Protein AF-A0A480BXB9-F1 (afdb_monomer)

Secondary structure (DSSP, 8-state):
-EEETTTEEEEEEEEEETTEEEEEEEEEE-STTHHHHHHHHHHHHHHHHHHH-------

Nearest PDB structures (foldseek):
  4uce-assembly1_A  TM=4.258E-01  e=4.848E-01  Human respiratory syncytial virus A2
  4ucb-assembly2_A  TM=4.211E-01  e=1.114E+00  Human respiratory syncytial virus A2
  4uca-assembly2_B  TM=4.238E-01  e=1.280E+00  Human respiratory syncytial virus A2
  4uc6-assembly2_B  TM=4.159E-01  e=1.576E+00  Human respiratory syncytial virus A2
  4uc8-assembly2_A  TM=4.281E-01  e=1.576E+00  Human respiratory syncytial virus A2

pLDDT: mean 85.65, std 13.59, range [44.44, 96.38]

Sequence (59 aa):
TGYLSEAGRCLVMQANVTGVPVVMVLMNSWGTLTRVGDANRVRKWMEAQARGGQVTASR

Foldseek 3Di:
DDADPVWGDWDWDWDQQPNDIDIDTDIRDDDDCRNVVVVVVVSVVSNVCVVVDPPPPDD

Radius of gyration: 13.81 Å; Cα contacts (8 Å, |Δi|>4): 66; chains: 1; bounding box: 35×18×35 Å

Structure (mmCIF, N/CA/C/O backbone):
data_AF-A0A480BXB9-F1
#
_entry.id   AF-A0A480BXB9-F1
#
loop_
_atom_site.group_PDB
_atom_site.id
_atom_site.type_symbol
_atom_site.label_atom_id
_atom_site.label_alt_id
_atom_site.label_comp_id
_atom_site.label_asym_id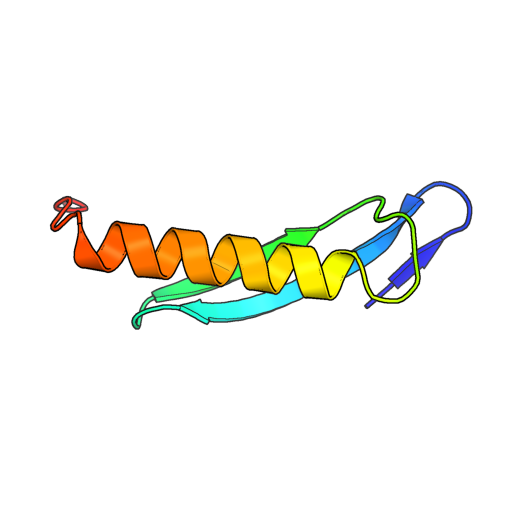
_atom_site.label_entity_id
_atom_site.label_seq_id
_atom_site.pdbx_PDB_ins_code
_atom_site.Cartn_x
_atom_site.Cartn_y
_atom_site.Cartn_z
_atom_site.occupancy
_atom_site.B_iso_or_equiv
_atom_site.auth_seq_id
_atom_site.auth_comp_id
_atom_site.auth_asym_id
_atom_site.auth_atom_id
_atom_site.pdbx_PDB_model_num
ATOM 1 N N . THR A 1 1 ? 3.853 -9.549 -6.235 1.00 83.81 1 THR A N 1
ATOM 2 C CA . THR A 1 1 ? 3.932 -8.287 -7.013 1.00 83.81 1 THR A CA 1
ATOM 3 C C . THR A 1 1 ? 4.137 -8.638 -8.470 1.00 83.81 1 THR A C 1
ATOM 5 O O . THR A 1 1 ? 4.692 -9.695 -8.733 1.00 83.81 1 THR A O 1
ATOM 8 N N . GLY A 1 2 ? 3.678 -7.802 -9.401 1.00 86.56 2 GLY A N 1
ATOM 9 C CA . GLY A 1 2 ? 3.801 -8.057 -10.840 1.00 86.56 2 GLY A CA 1
ATOM 10 C C . GLY A 1 2 ? 4.318 -6.839 -11.599 1.00 86.56 2 GLY A C 1
ATOM 11 O O . GLY A 1 2 ? 4.214 -5.709 -11.116 1.00 86.56 2 GLY A O 1
ATOM 12 N N . TYR A 1 3 ? 4.886 -7.073 -12.775 1.00 87.06 3 TYR A N 1
ATOM 13 C CA . TYR A 1 3 ? 5.243 -6.036 -13.734 1.00 87.06 3 TYR A CA 1
ATOM 14 C C . TYR A 1 3 ? 4.947 -6.544 -15.141 1.00 87.06 3 TYR A C 1
ATOM 16 O O . TYR A 1 3 ? 5.346 -7.657 -15.474 1.00 87.06 3 TYR A O 1
ATOM 24 N N . LEU A 1 4 ? 4.264 -5.724 -15.934 1.00 77.44 4 LEU A N 1
ATOM 25 C CA . LEU A 1 4 ? 4.079 -5.915 -17.369 1.00 77.44 4 LEU A CA 1
ATOM 26 C C . LEU A 1 4 ? 4.335 -4.576 -18.055 1.00 77.44 4 LEU A C 1
ATOM 28 O O . LEU A 1 4 ? 4.018 -3.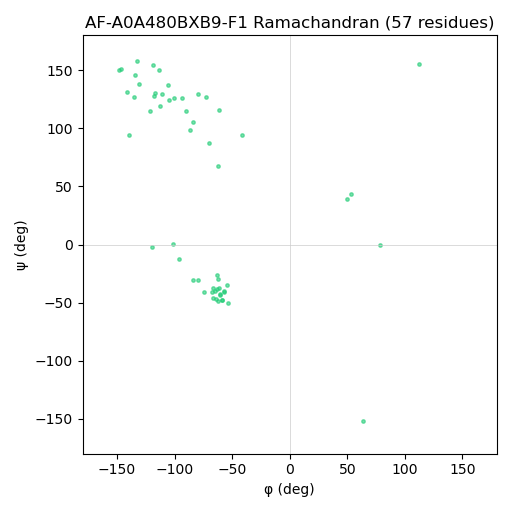529 -17.489 1.00 77.44 4 LEU A O 1
ATOM 32 N N . SER A 1 5 ? 4.896 -4.609 -19.259 1.00 80.56 5 SER A N 1
ATOM 33 C CA . SER A 1 5 ? 5.259 -3.402 -20.009 1.00 80.56 5 SER A CA 1
ATOM 34 C C . SER A 1 5 ? 4.054 -2.480 -20.227 1.00 80.56 5 SER A C 1
ATOM 36 O O . SER A 1 5 ? 4.163 -1.272 -20.051 1.00 80.56 5 SER A O 1
ATOM 38 N N . GLU A 1 6 ? 2.893 -3.058 -20.532 1.00 80.88 6 GLU A N 1
ATOM 39 C CA . GLU A 1 6 ? 1.645 -2.353 -20.832 1.00 80.88 6 GLU A CA 1
ATOM 40 C C . GLU A 1 6 ? 0.863 -1.963 -19.569 1.00 80.88 6 GLU A C 1
ATOM 42 O O . GLU A 1 6 ? 0.161 -0.955 -19.560 1.00 80.88 6 GLU A O 1
ATOM 47 N N . ALA A 1 7 ? 0.971 -2.753 -18.494 1.00 77.25 7 ALA A N 1
ATOM 48 C CA . ALA A 1 7 ? 0.189 -2.563 -17.266 1.00 77.25 7 ALA A CA 1
ATOM 49 C C . ALA A 1 7 ? 0.972 -1.883 -16.129 1.00 77.25 7 ALA A C 1
ATOM 51 O O . ALA A 1 7 ? 0.440 -1.712 -15.030 1.00 77.25 7 ALA A O 1
ATOM 52 N N . GLY A 1 8 ? 2.240 -1.537 -16.358 1.00 86.38 8 GLY A N 1
ATOM 53 C CA . GLY A 1 8 ? 3.131 -0.987 -15.346 1.00 86.38 8 GLY A CA 1
ATOM 54 C C . GLY A 1 8 ? 3.400 -1.966 -14.198 1.00 86.38 8 GLY A C 1
ATOM 55 O O . GLY A 1 8 ? 3.407 -3.190 -14.359 1.00 86.38 8 GLY A O 1
ATOM 56 N N . ARG A 1 9 ? 3.677 -1.433 -13.000 1.00 88.94 9 ARG A N 1
ATOM 57 C CA . ARG A 1 9 ? 3.915 -2.253 -11.800 1.00 88.94 9 ARG A CA 1
ATOM 58 C C . ARG A 1 9 ? 2.622 -2.437 -11.014 1.00 88.94 9 ARG A C 1
ATOM 60 O O . ARG A 1 9 ? 2.021 -1.459 -10.579 1.00 88.94 9 ARG A O 1
ATOM 67 N N . CYS A 1 10 ? 2.272 -3.689 -10.743 1.00 92.44 10 CYS A N 1
ATOM 68 C CA . CYS A 1 10 ? 1.048 -4.075 -10.049 1.00 92.44 10 CYS A CA 1
ATOM 69 C C . CYS A 1 10 ? 1.341 -4.709 -8.679 1.00 92.44 10 CYS A C 1
ATOM 71 O O . CYS A 1 10 ? 2.374 -5.360 -8.455 1.00 92.44 10 CYS A O 1
ATOM 73 N N . LEU A 1 11 ? 0.408 -4.540 -7.746 1.00 93.38 11 LEU A N 1
ATOM 74 C CA . LEU A 1 11 ? 0.426 -5.148 -6.419 1.00 93.38 11 LEU A CA 1
ATOM 75 C C . LEU A 1 11 ? -0.962 -5.698 -6.099 1.00 93.38 11 LEU A C 1
ATOM 77 O O . LEU A 1 11 ? -1.942 -4.969 -6.136 1.00 93.38 11 LEU A O 1
ATOM 81 N N . VAL A 1 12 ? -1.014 -6.973 -5.733 1.00 94.38 12 VAL A N 1
ATOM 82 C CA . VAL A 1 12 ? -2.156 -7.580 -5.050 1.00 94.38 12 VAL A CA 1
ATOM 83 C C . VAL A 1 12 ? -1.643 -8.035 -3.696 1.00 94.38 12 VAL A C 1
ATOM 85 O O . VAL A 1 12 ? -0.578 -8.657 -3.628 1.00 94.38 12 VAL A O 1
ATOM 88 N N . MET A 1 13 ? -2.350 -7.686 -2.628 1.00 95.12 13 MET A N 1
ATOM 89 C CA . MET A 1 13 ? -2.001 -8.105 -1.275 1.00 95.12 13 MET A CA 1
ATOM 90 C C . MET A 1 13 ? -3.241 -8.262 -0.405 1.00 95.12 13 MET A C 1
ATOM 92 O O . MET A 1 13 ? -4.219 -7.537 -0.569 1.00 95.12 13 MET A O 1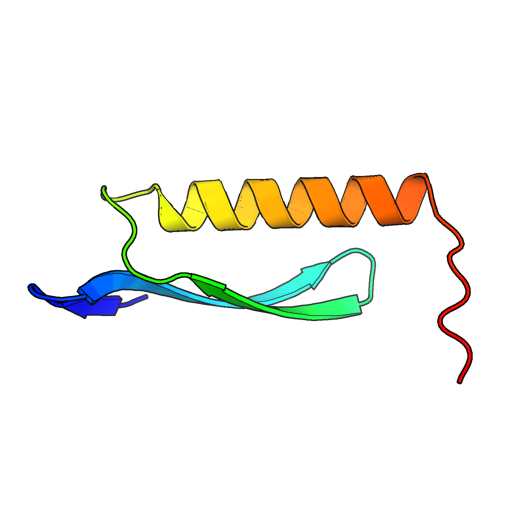
ATOM 96 N N . GLN A 1 14 ? -3.159 -9.171 0.558 1.00 94.88 14 GLN A N 1
ATOM 97 C CA . GLN A 1 14 ? -4.112 -9.285 1.651 1.00 94.88 14 GLN A CA 1
ATOM 98 C C . GLN A 1 14 ? -3.460 -8.749 2.928 1.00 94.88 14 GLN A C 1
ATOM 100 O O . GLN A 1 14 ? -2.289 -9.024 3.192 1.00 94.88 14 GLN A O 1
ATOM 105 N N . ALA A 1 15 ? -4.203 -7.976 3.713 1.00 94.06 15 ALA A N 1
ATOM 106 C CA . ALA A 1 15 ? -3.750 -7.442 4.990 1.00 94.06 15 ALA A CA 1
ATOM 107 C C . ALA A 1 15 ? -4.907 -7.346 5.982 1.00 94.06 15 ALA A C 1
ATOM 109 O O . ALA A 1 15 ? -6.048 -7.124 5.594 1.00 94.06 15 ALA A O 1
ATOM 110 N N . ASN A 1 16 ? -4.598 -7.457 7.271 1.00 94.12 16 ASN A N 1
ATOM 111 C CA . ASN A 1 16 ? -5.533 -7.092 8.329 1.00 94.12 16 ASN A CA 1
ATOM 112 C C . ASN A 1 16 ? -5.325 -5.619 8.686 1.00 94.12 16 ASN A C 1
ATOM 114 O O . ASN A 1 16 ? -4.262 -5.240 9.183 1.00 94.12 16 ASN A O 1
ATOM 118 N N . VAL A 1 17 ? -6.331 -4.787 8.431 1.00 93.62 17 VAL A N 1
ATOM 119 C CA . VAL A 1 17 ? -6.335 -3.360 8.769 1.00 93.62 17 VAL A CA 1
ATOM 120 C C . VAL A 1 17 ? -7.382 -3.156 9.853 1.00 93.62 17 VAL A C 1
ATOM 122 O O . VAL A 1 17 ? -8.541 -3.492 9.650 1.00 93.62 17 VAL A O 1
ATOM 125 N N . THR A 1 18 ? -6.966 -2.674 11.028 1.00 93.25 18 THR A N 1
ATOM 126 C CA . THR A 1 18 ? -7.857 -2.450 12.188 1.00 93.25 18 THR A CA 1
ATOM 127 C C . THR A 1 18 ? -8.739 -3.656 12.541 1.00 93.25 18 THR A C 1
ATOM 129 O O . THR A 1 18 ? -9.913 -3.505 12.857 1.00 93.25 18 THR A O 1
ATOM 132 N N . GLY A 1 19 ? -8.182 -4.868 12.448 1.00 91.94 19 GLY A N 1
ATOM 133 C CA . GLY A 1 19 ? -8.906 -6.118 12.719 1.00 91.94 19 GLY A CA 1
ATOM 134 C C . GLY A 1 19 ? -9.825 -6.595 11.588 1.00 91.94 19 GLY A C 1
ATOM 135 O O . GLY A 1 19 ? -10.422 -7.658 11.712 1.00 91.94 19 GLY A O 1
ATOM 136 N N . VAL A 1 20 ? -9.910 -5.855 10.479 1.00 91.94 20 VAL A N 1
ATOM 137 C CA . VAL A 1 20 ? -10.694 -6.218 9.295 1.00 91.94 20 VAL A CA 1
ATOM 138 C C . VAL A 1 20 ? -9.763 -6.806 8.227 1.00 91.94 20 VAL A C 1
ATOM 140 O O . VAL A 1 20 ? -8.779 -6.153 7.861 1.00 91.94 20 VAL A O 1
ATOM 143 N N . PRO A 1 21 ? -10.035 -8.012 7.700 1.00 95.06 21 PRO A N 1
ATOM 144 C CA . PRO A 1 21 ? -9.289 -8.562 6.575 1.00 95.06 21 PRO A CA 1
ATOM 145 C C . PRO A 1 21 ? -9.654 -7.824 5.282 1.00 95.06 21 PRO A C 1
ATOM 147 O O . PRO A 1 21 ? -10.821 -7.722 4.914 1.00 95.06 21 PRO A O 1
ATOM 150 N N . VAL A 1 22 ? -8.646 -7.321 4.574 1.00 94.69 22 VAL A N 1
ATOM 151 C CA . VAL A 1 22 ? -8.798 -6.508 3.360 1.00 94.69 22 VAL A CA 1
ATOM 152 C C . VAL A 1 22 ? -7.889 -7.049 2.265 1.00 94.69 22 VAL A C 1
ATOM 154 O O . VAL A 1 22 ? -6.725 -7.371 2.509 1.00 94.69 22 VAL A O 1
ATOM 157 N N . VAL A 1 23 ? -8.406 -7.100 1.038 1.00 96.38 23 VAL A N 1
ATOM 158 C CA . VAL A 1 23 ? -7.617 -7.348 -0.172 1.00 96.38 23 VAL A CA 1
ATOM 159 C C . VAL A 1 23 ? -7.461 -6.030 -0.924 1.00 96.38 23 VAL A C 1
ATOM 161 O O . VAL A 1 23 ? -8.445 -5.372 -1.245 1.00 96.38 23 VAL A O 1
ATOM 164 N N . MET A 1 24 ? -6.219 -5.639 -1.197 1.00 94.75 24 MET A N 1
ATOM 165 C CA . MET A 1 24 ? -5.878 -4.436 -1.955 1.00 94.75 24 MET A CA 1
ATOM 166 C C . MET A 1 24 ? -5.285 -4.824 -3.308 1.00 94.75 24 MET A C 1
ATOM 168 O O . MET A 1 24 ? -4.338 -5.612 -3.375 1.00 94.75 24 MET A O 1
ATOM 172 N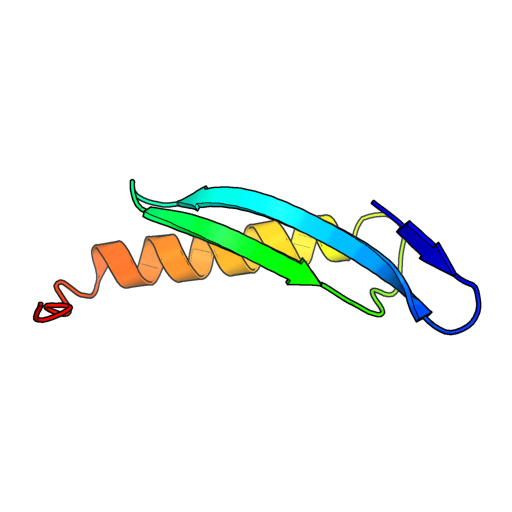 N . VAL A 1 25 ? -5.826 -4.232 -4.375 1.00 94.69 25 VAL A N 1
ATOM 173 C CA . VAL A 1 25 ? -5.369 -4.399 -5.760 1.00 94.69 25 VAL A CA 1
ATOM 174 C C . VAL A 1 25 ? -4.982 -3.029 -6.305 1.00 94.69 25 VAL A C 1
ATOM 176 O O . VAL A 1 25 ? -5.823 -2.146 -6.432 1.00 94.69 25 VAL A O 1
ATOM 179 N N . LEU A 1 26 ? -3.700 -2.851 -6.610 1.00 93.12 26 LEU A N 1
ATOM 180 C CA . LEU A 1 26 ? -3.140 -1.633 -7.186 1.00 93.12 26 LEU A CA 1
ATOM 181 C C . LEU A 1 26 ? -2.548 -1.952 -8.553 1.00 93.12 26 LEU A C 1
ATOM 183 O O . LEU A 1 26 ? -1.724 -2.863 -8.693 1.00 93.12 26 LEU A O 1
ATOM 187 N N . MET A 1 27 ? -2.961 -1.182 -9.552 1.00 92.62 27 MET A N 1
ATOM 188 C CA . MET A 1 27 ? -2.575 -1.360 -10.947 1.00 92.62 27 MET A CA 1
ATOM 189 C C . MET A 1 27 ? -1.839 -0.130 -11.467 1.00 92.62 27 MET A C 1
ATOM 191 O O . MET A 1 27 ? -2.056 0.976 -10.977 1.00 92.62 27 MET A O 1
ATOM 195 N N . ASN A 1 28 ? -0.997 -0.331 -12.484 1.00 90.31 28 ASN A N 1
ATOM 196 C CA . ASN A 1 2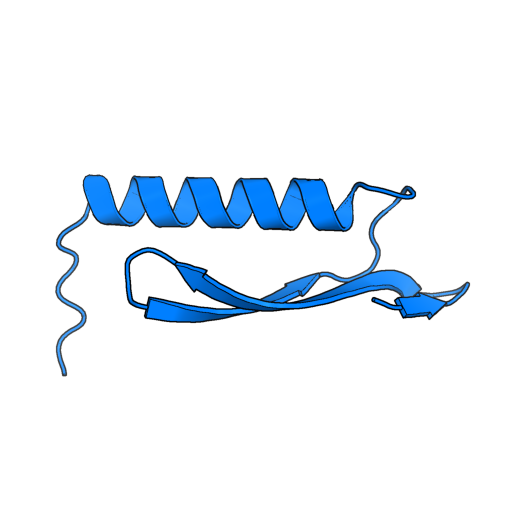8 ? -0.355 0.742 -13.241 1.00 90.31 28 ASN A CA 1
ATOM 197 C C . ASN A 1 28 ? 0.400 1.778 -12.389 1.00 90.31 28 ASN A C 1
ATOM 199 O O . ASN A 1 28 ? 0.308 2.987 -12.606 1.00 90.31 28 ASN A O 1
ATOM 203 N N . SER A 1 29 ? 1.165 1.320 -11.395 1.00 85.81 29 SER A N 1
ATOM 204 C CA . SER A 1 29 ? 1.998 2.229 -10.613 1.00 85.81 29 SER A CA 1
ATOM 205 C C . SER A 1 29 ? 3.286 2.589 -11.354 1.00 85.81 29 SER A C 1
ATOM 207 O O . SER A 1 29 ? 4.069 1.717 -11.748 1.00 85.81 29 SER A O 1
ATOM 209 N N . TRP A 1 30 ? 3.554 3.890 -11.437 1.00 83.62 30 TRP A N 1
ATOM 210 C CA . TRP A 1 30 ? 4.774 4.457 -12.003 1.00 83.62 30 TRP A CA 1
ATOM 211 C C . TRP A 1 30 ? 5.882 4.481 -10.950 1.00 83.62 30 TRP A C 1
ATOM 213 O O . TRP A 1 30 ? 5.845 5.279 -10.017 1.00 83.62 30 TRP A O 1
ATOM 223 N N . GLY A 1 31 ? 6.860 3.580 -11.068 1.00 83.62 31 GLY A N 1
ATOM 224 C CA . GLY A 1 31 ? 8.045 3.541 -10.203 1.00 83.62 31 GLY A CA 1
ATOM 225 C C . GLY A 1 31 ? 8.136 2.336 -9.258 1.00 83.62 31 GLY A C 1
ATOM 226 O O . GLY A 1 31 ? 7.152 1.685 -8.892 1.00 83.62 31 GLY A O 1
ATOM 227 N N . THR A 1 32 ? 9.368 2.007 -8.856 1.00 85.12 32 THR A N 1
ATOM 228 C CA . THR A 1 32 ? 9.698 0.745 -8.171 1.00 85.12 32 THR A CA 1
ATOM 229 C C . THR A 1 32 ? 9.025 0.565 -6.815 1.00 85.12 32 THR A C 1
ATOM 231 O O . THR A 1 32 ? 8.756 -0.582 -6.460 1.00 85.12 32 THR A O 1
ATOM 234 N N . LEU A 1 33 ? 8.670 1.633 -6.100 1.00 91.44 33 LEU A N 1
ATOM 235 C CA . LEU A 1 33 ? 8.067 1.552 -4.760 1.00 91.44 33 LEU A CA 1
ATOM 236 C C . LEU A 1 33 ? 6.671 2.185 -4.660 1.00 91.44 33 LEU A C 1
ATOM 238 O O . LEU A 1 33 ? 6.032 2.082 -3.617 1.00 91.44 33 LEU A O 1
ATOM 242 N N . THR A 1 34 ? 6.163 2.778 -5.740 1.00 93.44 34 THR A N 1
ATOM 243 C CA . THR A 1 34 ? 4.934 3.589 -5.728 1.00 93.44 34 THR A CA 1
ATOM 244 C C . THR A 1 34 ? 3.715 2.809 -5.238 1.00 93.44 34 THR A C 1
ATOM 246 O O . THR A 1 34 ? 3.093 3.232 -4.273 1.00 93.44 34 THR A O 1
ATOM 249 N N . ARG A 1 35 ? 3.483 1.596 -5.757 1.00 92.94 35 ARG A N 1
ATOM 250 C CA . ARG A 1 35 ? 2.426 0.677 -5.284 1.00 92.94 35 ARG A CA 1
ATOM 251 C C . ARG A 1 35 ? 2.486 0.366 -3.784 1.00 92.94 35 ARG A C 1
ATOM 253 O O . ARG A 1 35 ? 1.460 0.215 -3.138 1.00 92.94 35 ARG A O 1
ATOM 260 N N . VAL A 1 36 ? 3.686 0.277 -3.208 1.00 94.25 36 VAL A N 1
ATOM 261 C CA . VAL A 1 36 ? 3.846 0.034 -1.763 1.00 94.25 36 VAL A CA 1
ATOM 262 C C . VAL A 1 36 ? 3.519 1.308 -0.981 1.00 94.25 36 VAL A C 1
ATOM 264 O O . VAL A 1 36 ? 2.836 1.255 0.038 1.00 94.25 36 VAL A O 1
ATOM 267 N N . GLY A 1 37 ? 3.957 2.467 -1.478 1.00 95.44 37 GLY A N 1
ATOM 268 C CA . GLY A 1 37 ? 3.586 3.769 -0.923 1.00 95.44 37 GLY A CA 1
ATOM 269 C C . GLY A 1 37 ? 2.076 4.025 -0.965 1.00 95.44 37 GLY A C 1
ATOM 270 O O . GLY A 1 37 ? 1.513 4.485 0.026 1.00 95.44 37 GLY A O 1
ATOM 271 N N . ASP A 1 38 ? 1.420 3.676 -2.072 1.00 94.12 38 ASP A N 1
ATOM 272 C CA . ASP A 1 38 ? -0.034 3.742 -2.237 1.00 94.12 38 ASP A CA 1
ATOM 273 C C . ASP A 1 38 ? -0.753 2.821 -1.248 1.00 94.12 38 ASP A C 1
ATOM 275 O O . ASP A 1 38 ? -1.623 3.288 -0.515 1.00 94.12 38 ASP A O 1
ATOM 279 N N . ALA A 1 39 ? -0.335 1.555 -1.129 1.00 95.56 39 ALA A N 1
ATOM 280 C CA . ALA A 1 39 ? -0.901 0.626 -0.148 1.00 95.56 39 ALA A CA 1
ATOM 281 C C . ALA A 1 39 ? -0.771 1.160 1.291 1.00 95.56 39 ALA A C 1
ATOM 283 O O . ALA A 1 39 ? -1.714 1.090 2.079 1.00 95.56 39 ALA A O 1
ATOM 284 N N . ASN A 1 40 ? 0.369 1.776 1.625 1.00 95.88 40 ASN A N 1
ATOM 285 C CA . ASN A 1 40 ? 0.583 2.398 2.932 1.00 95.88 40 ASN A CA 1
ATOM 286 C C . ASN A 1 40 ? -0.313 3.624 3.165 1.00 95.88 40 ASN A C 1
ATOM 288 O O . ASN A 1 40 ? -0.779 3.831 4.286 1.00 95.88 40 ASN A O 1
ATOM 292 N N . ARG A 1 41 ? -0.569 4.441 2.136 1.00 96.12 41 ARG A N 1
ATOM 293 C CA . ARG A 1 41 ? -1.504 5.574 2.223 1.00 96.12 41 ARG A CA 1
ATOM 294 C C . ARG A 1 41 ? -2.941 5.101 2.419 1.00 96.12 41 ARG A C 1
ATOM 296 O O . ARG A 1 41 ? -3.606 5.611 3.316 1.00 96.12 41 ARG A O 1
ATOM 303 N N . VAL A 1 42 ? -3.384 4.104 1.649 1.00 94.81 42 VAL A N 1
ATOM 304 C CA . VAL A 1 42 ? -4.719 3.498 1.790 1.00 94.81 42 VAL A CA 1
ATOM 305 C C . VAL A 1 42 ? -4.892 2.921 3.192 1.00 94.81 42 VAL A C 1
ATOM 307 O O . VAL A 1 42 ? -5.857 3.261 3.869 1.00 94.81 42 VAL A O 1
ATOM 310 N N . ARG A 1 43 ? -3.913 2.153 3.689 1.00 94.50 43 ARG A N 1
ATOM 311 C CA . ARG A 1 43 ? -3.907 1.642 5.069 1.00 94.50 43 ARG A CA 1
ATOM 312 C C . ARG A 1 43 ? -4.087 2.765 6.093 1.00 94.50 43 ARG A C 1
ATOM 314 O O . ARG A 1 43 ? -4.958 2.666 6.948 1.00 94.50 43 ARG A O 1
ATOM 321 N N . LYS A 1 44 ? -3.297 3.841 6.003 1.00 95.25 44 LYS A N 1
ATOM 322 C CA . LYS A 1 44 ? -3.387 4.983 6.933 1.00 95.25 44 LYS A CA 1
ATOM 323 C C . LYS A 1 44 ? -4.735 5.695 6.857 1.00 95.25 44 LYS A C 1
ATOM 325 O O . LYS A 1 44 ? -5.250 6.120 7.887 1.00 95.25 44 LYS A O 1
ATOM 330 N N . TRP A 1 45 ? -5.296 5.832 5.658 1.00 94.19 45 TRP A N 1
ATOM 331 C CA . TRP A 1 45 ? -6.624 6.403 5.465 1.00 94.19 45 TRP A CA 1
ATOM 332 C C . TRP A 1 45 ? -7.700 5.531 6.123 1.00 94.19 45 TRP A C 1
ATOM 334 O O . TRP A 1 45 ? -8.496 6.048 6.900 1.00 94.19 45 TRP A O 1
ATOM 344 N N . MET A 1 46 ? -7.663 4.211 5.922 1.00 93.25 46 MET A N 1
ATOM 345 C CA . MET A 1 46 ? -8.577 3.269 6.583 1.00 93.25 46 MET A CA 1
ATOM 346 C C . MET A 1 46 ? -8.441 3.307 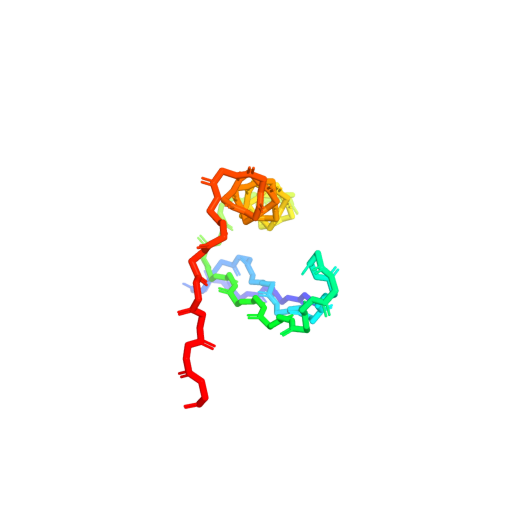8.112 1.00 93.25 46 MET A C 1
ATOM 348 O O . MET A 1 46 ? -9.443 3.365 8.818 1.00 93.25 46 MET A O 1
ATOM 352 N N . GLU A 1 47 ? -7.211 3.349 8.635 1.00 92.56 47 GLU A N 1
ATOM 353 C CA . GLU A 1 47 ? -6.955 3.505 10.073 1.00 92.56 47 GLU A CA 1
ATOM 354 C C . GLU A 1 47 ? -7.495 4.831 10.625 1.00 92.56 47 GLU A C 1
ATOM 356 O O . GLU A 1 47 ? -7.993 4.876 11.749 1.00 92.56 47 GLU A O 1
ATOM 361 N N . ALA A 1 48 ? -7.399 5.922 9.860 1.00 92.31 48 ALA A N 1
ATOM 362 C CA . ALA A 1 48 ? -7.953 7.211 10.257 1.00 92.31 48 ALA A CA 1
ATOM 363 C C . ALA A 1 48 ? -9.488 7.184 10.285 1.00 92.31 48 ALA A C 1
ATOM 365 O O . ALA A 1 48 ? -10.074 7.686 11.243 1.00 92.31 48 ALA A O 1
ATOM 366 N N . GLN A 1 49 ? -10.126 6.545 9.299 1.00 87.69 49 GLN A N 1
ATOM 367 C CA . GLN A 1 49 ? -11.581 6.375 9.277 1.00 87.69 49 GLN A CA 1
ATOM 368 C C . GLN A 1 49 ? -12.075 5.501 10.429 1.00 87.69 49 GLN A C 1
ATOM 370 O O . GLN A 1 49 ? -13.058 5.848 11.068 1.00 87.69 49 GLN A O 1
ATOM 375 N N . ALA A 1 50 ? -11.361 4.428 10.775 1.00 82.75 50 ALA A N 1
ATOM 376 C CA . ALA A 1 50 ? -11.710 3.598 11.928 1.00 82.75 50 ALA A CA 1
ATOM 377 C C . ALA A 1 50 ? -11.638 4.364 13.265 1.00 82.75 50 ALA A C 1
ATOM 379 O O . ALA A 1 50 ? -12.386 4.063 14.190 1.00 82.75 50 ALA A O 1
ATOM 380 N N . ARG A 1 51 ? -10.758 5.373 13.376 1.00 73.62 51 ARG A N 1
ATOM 381 C CA . ARG A 1 51 ? -10.678 6.252 14.559 1.00 73.62 51 ARG A CA 1
ATOM 382 C C . ARG A 1 51 ? -11.750 7.346 14.581 1.00 73.62 51 ARG A C 1
ATOM 384 O O . ARG A 1 51 ? -12.126 7.777 15.663 1.00 73.62 51 ARG A O 1
ATOM 391 N N . GLY A 1 52 ? -12.198 7.817 13.415 1.00 66.00 52 GLY A N 1
ATOM 392 C CA . GLY A 1 52 ? -13.203 8.883 13.278 1.00 66.00 52 GLY A CA 1
ATOM 393 C C . GLY A 1 52 ? -14.639 8.393 13.067 1.00 66.00 52 GLY A C 1
ATOM 394 O O . GLY A 1 52 ? -15.573 9.181 13.169 1.00 66.00 52 GLY A O 1
ATOM 395 N N . GLY A 1 53 ? -14.823 7.105 12.779 1.00 53.44 53 GLY A N 1
ATOM 396 C CA . GLY A 1 53 ? -16.091 6.513 12.393 1.00 53.44 53 GLY A CA 1
ATOM 397 C C . GLY A 1 53 ? -16.291 5.150 13.037 1.00 53.44 53 GLY A C 1
ATOM 398 O O . GLY A 1 53 ? -15.971 4.119 12.451 1.00 53.44 53 GLY A O 1
ATOM 399 N N . GLN A 1 54 ? -16.969 5.141 14.186 1.00 56.06 54 GLN A N 1
ATOM 400 C CA . GLN A 1 54 ? -17.950 4.094 14.470 1.00 56.06 54 GLN A CA 1
ATOM 401 C C . GLN A 1 54 ? -19.069 4.195 13.417 1.00 56.06 54 GLN A C 1
ATOM 403 O O . GLN A 1 54 ? -20.185 4.605 13.717 1.00 56.06 54 GLN A O 1
ATOM 408 N N . VAL A 1 55 ? -18.779 3.897 12.151 1.00 55.94 55 VAL A N 1
ATOM 409 C CA . VAL A 1 55 ? -19.837 3.698 11.167 1.00 55.94 55 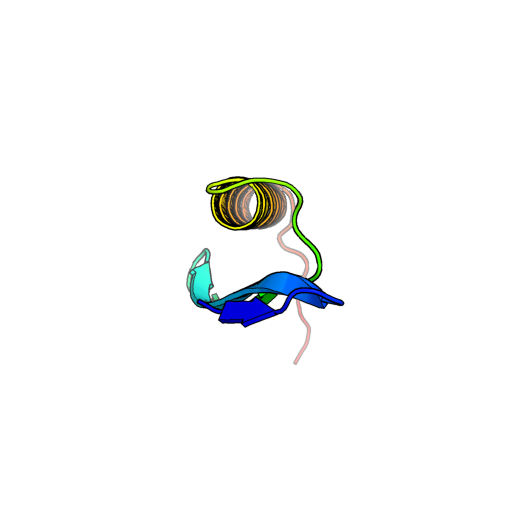VAL A CA 1
ATOM 410 C C . VAL A 1 55 ? -20.219 2.242 11.296 1.00 55.94 55 VAL A C 1
ATOM 412 O O . VAL A 1 55 ? -19.519 1.350 10.823 1.00 55.94 55 VAL A O 1
ATOM 415 N N . THR A 1 56 ? -21.302 2.031 12.036 1.00 57.06 56 THR A N 1
ATOM 416 C CA . THR A 1 56 ? -22.075 0.800 12.127 1.00 57.06 56 THR A CA 1
ATOM 417 C C . THR A 1 56 ? -22.223 0.190 10.735 1.00 57.06 56 THR A C 1
ATOM 419 O O . THR A 1 56 ? -23.126 0.553 9.986 1.00 57.06 56 THR A O 1
ATOM 422 N N . ALA A 1 57 ? -21.337 -0.737 10.372 1.00 52.00 57 ALA A N 1
ATOM 423 C CA . ALA A 1 57 ? -21.617 -1.690 9.313 1.00 52.00 57 AL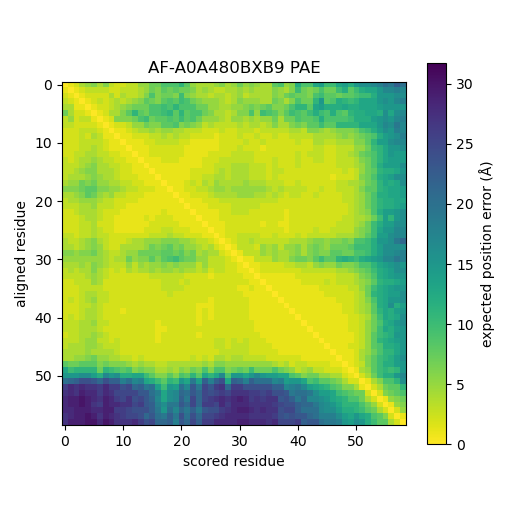A A CA 1
ATOM 424 C C . ALA A 1 57 ? -22.691 -2.619 9.885 1.00 52.00 57 ALA A C 1
ATOM 426 O O . ALA A 1 57 ? -22.412 -3.588 10.590 1.00 52.00 57 ALA A O 1
ATOM 427 N N . SER A 1 58 ? -23.944 -2.208 9.715 1.00 50.47 58 SER A N 1
ATOM 428 C CA . SER A 1 58 ? -25.112 -2.995 10.060 1.00 50.47 58 SER A CA 1
ATOM 429 C C . SER A 1 58 ? -25.093 -4.269 9.220 1.00 50.47 58 SER A C 1
ATOM 431 O O . SER A 1 58 ? -25.173 -4.157 8.003 1.00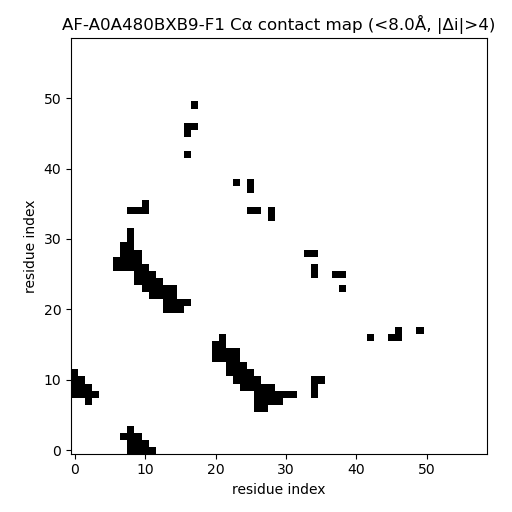 50.47 58 SER A O 1
ATOM 433 N N . ARG A 1 59 ? -24.955 -5.403 9.922 1.00 44.44 59 ARG A N 1
ATOM 434 C CA . ARG A 1 59 ? -25.304 -6.791 9.561 1.00 44.44 59 ARG A CA 1
ATOM 435 C C . ARG A 1 59 ? -25.210 -7.201 8.093 1.00 44.44 59 ARG A C 1
ATOM 437 O O . ARG A 1 59 ? -26.065 -6.761 7.300 1.00 44.44 59 ARG A O 1
#

Solvent-accessible surface area (backbone atoms only — not comparable to full-atom values): 3645 Å² total; per-residue (Å²): 114,50,74,43,93,90,50,34,35,29,36,68,49,77,47,72,55,94,88,41,84,45,78,49,79,44,70,56,24,80,58,99,57,40,49,60,53,48,52,52,49,52,51,51,51,52,52,50,44,61,75,76,42,92,68,80,80,74,129

Mean predicted aligned error: 6.61 Å